Protein AF-A0A7C2L2D9-F1 (afdb_monomer)

Structure (mmCIF, N/CA/C/O backbone):
data_AF-A0A7C2L2D9-F1
#
_entry.id   AF-A0A7C2L2D9-F1
#
loop_
_atom_site.group_PDB
_atom_site.id
_atom_site.type_symbol
_atom_site.label_atom_id
_atom_site.label_alt_id
_atom_site.label_comp_id
_atom_site.label_asym_id
_atom_site.label_entity_id
_atom_site.label_seq_id
_atom_site.pdbx_PDB_ins_code
_atom_site.Cartn_x
_atom_site.Cartn_y
_atom_site.Cartn_z
_atom_site.occupancy
_atom_site.B_iso_or_equiv
_atom_site.auth_seq_id
_atom_site.auth_comp_id
_atom_site.auth_asym_id
_atom_site.auth_atom_id
_atom_site.pdbx_PDB_model_num
ATOM 1 N N . TYR A 1 1 ? 22.992 6.423 4.474 1.00 70.69 1 TYR A N 1
ATOM 2 C CA . TYR A 1 1 ? 22.770 7.861 4.719 1.00 70.69 1 TYR A CA 1
ATOM 3 C C . TYR A 1 1 ? 23.127 8.182 6.160 1.00 70.69 1 TYR A C 1
ATOM 5 O O . TYR A 1 1 ? 22.507 7.596 7.037 1.00 70.69 1 TYR A O 1
ATOM 13 N N . PRO A 1 2 ? 24.106 9.064 6.417 1.00 78.00 2 PRO A N 1
ATOM 14 C CA . PRO A 1 2 ? 24.618 9.317 7.769 1.00 78.00 2 PRO A CA 1
ATOM 15 C C . PRO A 1 2 ? 23.607 9.998 8.709 1.00 78.00 2 PRO A C 1
ATOM 17 O O . PRO A 1 2 ? 23.740 9.883 9.917 1.00 78.00 2 PRO A O 1
ATOM 20 N N . PHE A 1 3 ? 22.577 10.659 8.170 1.00 86.81 3 PHE A N 1
ATOM 21 C CA . PHE A 1 3 ? 21.493 11.273 8.948 1.00 86.81 3 PHE A CA 1
ATOM 22 C C . PHE A 1 3 ? 20.297 10.343 9.205 1.00 86.81 3 PHE A C 1
ATOM 24 O O . PHE A 1 3 ? 19.337 10.741 9.859 1.00 86.81 3 PHE A O 1
ATOM 31 N N . SER A 1 4 ? 20.287 9.138 8.630 1.00 85.81 4 SER A N 1
ATOM 32 C CA . SER A 1 4 ? 19.126 8.256 8.713 1.00 85.81 4 SER A CA 1
ATOM 33 C C . SER A 1 4 ? 19.204 7.385 9.959 1.00 85.81 4 SER A C 1
ATOM 35 O O . SER A 1 4 ? 20.199 6.702 10.186 1.00 85.81 4 SER A O 1
ATOM 37 N N . THR A 1 5 ? 18.124 7.367 10.735 1.00 87.94 5 THR A N 1
ATOM 38 C CA . THR A 1 5 ? 17.937 6.443 11.861 1.00 87.94 5 THR A CA 1
ATOM 39 C C . THR A 1 5 ? 17.457 5.058 11.415 1.00 87.94 5 THR A C 1
ATOM 41 O O . THR A 1 5 ? 17.316 4.161 12.248 1.00 87.94 5 THR A O 1
ATOM 44 N N . LEU A 1 6 ? 17.200 4.863 10.114 1.00 86.62 6 LEU A N 1
ATOM 45 C CA . LEU A 1 6 ? 16.731 3.593 9.572 1.00 86.62 6 LEU A CA 1
ATOM 46 C C . LEU A 1 6 ? 17.820 2.528 9.693 1.00 86.62 6 LEU A C 1
ATOM 48 O O . LEU A 1 6 ? 18.942 2.687 9.209 1.00 86.62 6 LEU A O 1
ATOM 52 N N . LYS A 1 7 ? 17.459 1.407 10.316 1.00 82.31 7 LYS A N 1
ATOM 53 C CA . LYS A 1 7 ? 18.290 0.205 10.367 1.00 82.31 7 LYS A CA 1
ATOM 54 C C . LYS A 1 7 ? 17.853 -0.720 9.231 1.00 82.31 7 LYS A C 1
ATOM 56 O O . LYS A 1 7 ? 16.754 -1.259 9.275 1.00 82.31 7 LYS A O 1
ATOM 61 N N . GLY A 1 8 ? 18.707 -0.897 8.224 1.00 84.19 8 GLY A N 1
ATOM 62 C CA . GLY A 1 8 ? 18.405 -1.710 7.039 1.00 84.19 8 GLY A CA 1
ATOM 63 C C . GLY A 1 8 ? 17.703 -0.932 5.920 1.00 84.19 8 GLY A C 1
ATOM 64 O O . GLY A 1 8 ? 17.873 0.280 5.789 1.00 84.19 8 GLY A O 1
ATOM 65 N N . GLY A 1 9 ? 16.961 -1.648 5.072 1.00 84.56 9 GLY A N 1
ATOM 66 C CA . GLY A 1 9 ? 16.207 -1.060 3.963 1.00 84.56 9 GLY A CA 1
ATOM 67 C C . GLY A 1 9 ? 14.916 -0.376 4.420 1.00 84.56 9 GLY A C 1
ATOM 68 O O . GLY A 1 9 ? 14.331 -0.744 5.437 1.00 84.56 9 GLY A O 1
ATOM 69 N N . ALA A 1 10 ? 14.455 0.613 3.654 1.00 87.88 10 ALA A N 1
ATOM 70 C CA . ALA A 1 10 ? 13.151 1.227 3.879 1.00 87.88 10 ALA A CA 1
ATOM 71 C C . ALA A 1 10 ? 12.022 0.255 3.499 1.00 87.88 10 ALA A C 1
ATOM 73 O O . ALA A 1 10 ? 12.070 -0.372 2.442 1.00 87.88 10 ALA A O 1
ATOM 74 N N . THR A 1 11 ? 10.997 0.163 4.344 1.00 89.19 11 THR A N 1
ATOM 75 C CA . THR A 1 11 ? 9.788 -0.645 4.097 1.00 89.19 11 THR A CA 1
ATOM 76 C C . THR A 1 11 ? 8.586 0.201 3.680 1.00 89.19 11 THR A C 1
ATOM 78 O O . THR A 1 11 ? 7.649 -0.318 3.084 1.00 89.19 11 THR A O 1
ATOM 81 N N . VAL A 1 12 ? 8.618 1.506 3.967 1.00 90.19 12 VAL A N 1
ATOM 82 C CA . VAL A 1 12 ? 7.564 2.469 3.633 1.00 90.19 12 VAL A CA 1
ATOM 83 C C . VAL A 1 12 ? 8.158 3.556 2.750 1.00 90.19 12 VAL A C 1
ATOM 85 O O . VAL A 1 12 ? 9.164 4.173 3.103 1.00 90.19 12 VAL A O 1
ATOM 88 N N . LEU A 1 13 ? 7.524 3.793 1.605 1.00 91.88 13 LEU A N 1
ATOM 89 C CA . LEU A 1 13 ? 7.916 4.822 0.648 1.00 91.88 13 LEU A CA 1
ATOM 90 C C . LEU A 1 13 ? 6.831 5.897 0.606 1.00 91.88 13 LEU A C 1
ATOM 92 O O . LEU A 1 13 ? 5.691 5.620 0.239 1.00 91.88 13 LEU A O 1
ATOM 96 N N . ILE A 1 14 ? 7.193 7.121 0.988 1.00 92.50 14 ILE A N 1
ATOM 97 C CA . ILE A 1 14 ? 6.313 8.291 0.929 1.00 92.50 14 ILE A CA 1
ATOM 98 C C . ILE A 1 14 ? 6.701 9.100 -0.305 1.00 92.50 14 ILE A C 1
ATOM 100 O O . ILE A 1 14 ? 7.866 9.456 -0.478 1.00 92.50 14 ILE A O 1
ATOM 104 N N . PHE A 1 15 ? 5.722 9.382 -1.158 1.00 94.94 15 PHE A N 1
ATOM 105 C CA . PHE A 1 15 ? 5.921 10.121 -2.400 1.00 94.94 15 PHE A CA 1
ATOM 106 C C . PHE A 1 15 ? 5.524 11.592 -2.231 1.00 94.94 15 PHE A C 1
ATOM 108 O O . PHE A 1 15 ? 4.606 11.885 -1.461 1.00 94.94 15 PHE A O 1
ATOM 115 N N . PRO A 1 16 ? 6.192 12.519 -2.940 1.00 96.12 16 PRO A N 1
ATOM 116 C CA . PRO A 1 16 ? 5.903 13.949 -2.842 1.00 96.12 16 PRO A CA 1
ATOM 117 C C . PRO A 1 16 ? 4.541 14.332 -3.439 1.00 96.12 16 PRO A C 1
ATOM 119 O O . PRO A 1 16 ? 3.969 15.346 -3.047 1.00 96.12 16 PRO A O 1
ATOM 122 N N . ASP A 1 17 ? 4.017 13.538 -4.376 1.00 96.50 17 ASP A N 1
ATOM 123 C CA . ASP A 1 17 ? 2.754 13.806 -5.057 1.00 96.50 17 ASP A CA 1
ATOM 124 C C . ASP A 1 17 ? 2.087 12.515 -5.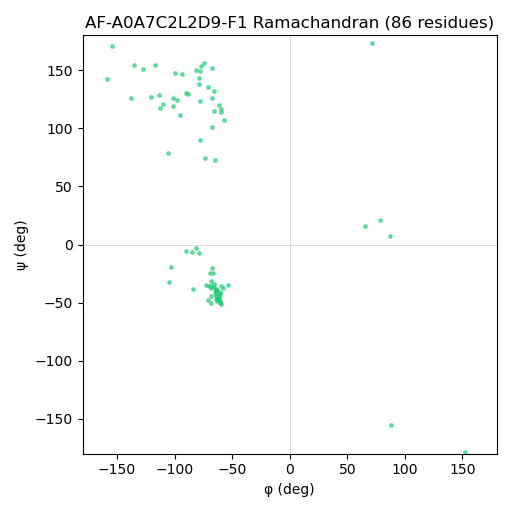576 1.00 96.50 17 ASP A C 1
ATOM 126 O O . ASP A 1 17 ? 2.660 11.421 -5.568 1.00 96.50 17 ASP A O 1
ATOM 130 N N . LEU A 1 18 ? 0.843 12.648 -6.045 1.00 93.12 18 LEU A N 1
ATOM 131 C CA . LEU A 1 18 ? 0.047 11.526 -6.542 1.00 93.12 18 LEU A CA 1
ATOM 132 C C . LEU A 1 18 ? 0.583 10.938 -7.858 1.00 93.12 18 LEU A C 1
ATOM 134 O O . LEU A 1 18 ? 0.408 9.745 -8.099 1.00 93.12 18 LEU A O 1
ATOM 138 N N . GLN A 1 19 ? 1.205 11.742 -8.725 1.00 96.38 19 GLN A N 1
ATOM 139 C CA . GLN A 1 19 ? 1.736 11.263 -10.004 1.00 96.38 19 GLN A CA 1
ATOM 140 C C . GLN A 1 19 ? 2.959 10.381 -9.777 1.00 96.38 19 GLN A C 1
ATOM 142 O O . GLN A 1 19 ? 3.005 9.265 -10.296 1.00 96.38 19 GLN A O 1
ATOM 147 N N . SER A 1 20 ? 3.905 10.836 -8.953 1.00 96.81 20 SER A N 1
ATOM 148 C CA . SER A 1 20 ? 5.090 10.056 -8.591 1.00 96.81 20 SER A CA 1
ATOM 149 C C . SER A 1 20 ? 4.707 8.749 -7.891 1.00 96.81 20 SER A C 1
ATOM 151 O O . SER A 1 20 ? 5.207 7.692 -8.285 1.00 96.81 20 SER A O 1
ATOM 153 N N . ALA A 1 21 ? 3.741 8.780 -6.965 1.00 93.31 21 ALA A N 1
ATOM 154 C CA . ALA A 1 21 ? 3.195 7.573 -6.340 1.00 93.31 21 ALA A CA 1
ATOM 155 C C . ALA A 1 21 ? 2.567 6.618 -7.369 1.00 93.31 21 ALA A C 1
ATOM 157 O O . ALA A 1 21 ? 2.914 5.435 -7.421 1.00 93.31 21 ALA A O 1
ATOM 158 N N . ASN A 1 22 ? 1.670 7.136 -8.218 1.00 92.19 22 ASN A N 1
ATOM 159 C CA . ASN A 1 22 ? 0.925 6.341 -9.195 1.00 92.19 22 ASN A CA 1
ATOM 160 C C . ASN A 1 22 ? 1.818 5.688 -10.249 1.00 92.19 22 ASN A C 1
ATOM 162 O O . ASN A 1 22 ? 1.549 4.561 -10.669 1.00 92.19 22 ASN A O 1
ATOM 166 N N . ILE A 1 23 ? 2.856 6.393 -10.694 1.00 94.12 23 ILE A N 1
ATOM 167 C CA . ILE A 1 23 ? 3.842 5.861 -11.635 1.00 94.12 23 ILE A CA 1
ATOM 168 C C . ILE A 1 23 ? 4.657 4.765 -10.948 1.00 94.12 23 ILE A C 1
ATOM 170 O O . ILE A 1 23 ? 4.753 3.658 -11.477 1.00 94.12 23 ILE A O 1
ATOM 174 N N . ALA A 1 24 ? 5.195 5.042 -9.758 1.00 93.88 24 ALA A N 1
ATOM 175 C CA . ALA A 1 24 ? 6.074 4.115 -9.058 1.00 93.88 24 ALA A CA 1
ATOM 176 C C . ALA A 1 24 ? 5.382 2.786 -8.730 1.00 93.88 24 ALA A C 1
ATOM 178 O O . ALA A 1 24 ? 5.906 1.730 -9.089 1.00 93.88 24 ALA A O 1
ATOM 179 N N . TYR A 1 25 ? 4.191 2.809 -8.116 1.00 90.75 25 TYR A N 1
ATOM 180 C CA . TYR A 1 25 ? 3.533 1.556 -7.726 1.00 90.75 25 TYR A CA 1
ATOM 181 C C . TYR A 1 25 ? 3.125 0.720 -8.949 1.00 90.75 25 TYR A C 1
ATOM 183 O O . TYR A 1 25 ? 3.273 -0.498 -8.926 1.00 90.75 25 TYR A O 1
ATOM 191 N N . LYS A 1 26 ? 2.683 1.352 -10.050 1.00 90.19 26 LYS A N 1
ATOM 192 C CA . LYS A 1 26 ? 2.329 0.635 -11.290 1.00 90.19 26 LYS A CA 1
ATOM 193 C C . LYS A 1 26 ? 3.549 0.056 -11.995 1.00 90.19 26 LYS A C 1
ATOM 195 O O . LYS A 1 26 ? 3.447 -1.024 -12.571 1.00 90.19 26 LYS A O 1
ATOM 200 N N . LEU A 1 27 ? 4.690 0.748 -11.966 1.00 93.44 27 LEU A N 1
ATOM 201 C CA . LEU A 1 27 ? 5.948 0.210 -12.490 1.00 93.44 27 LEU A CA 1
ATOM 202 C C . LEU A 1 27 ? 6.377 -1.021 -11.693 1.00 93.44 27 LEU A C 1
ATOM 204 O O . LEU A 1 27 ? 6.676 -2.053 -12.286 1.00 93.44 27 LEU A O 1
ATOM 208 N N . VAL A 1 28 ? 6.341 -0.942 -10.363 1.00 91.81 28 VAL A N 1
ATOM 209 C CA . VAL A 1 28 ? 6.689 -2.068 -9.485 1.00 91.81 28 VAL A CA 1
ATOM 210 C C . VAL A 1 28 ? 5.711 -3.235 -9.662 1.00 91.81 28 VAL A C 1
ATOM 212 O O . VAL A 1 28 ? 6.142 -4.381 -9.756 1.00 91.81 28 VAL A O 1
ATOM 215 N N . GLN A 1 29 ? 4.415 -2.957 -9.818 1.00 89.44 29 GLN A N 1
ATOM 216 C CA . GLN A 1 29 ? 3.4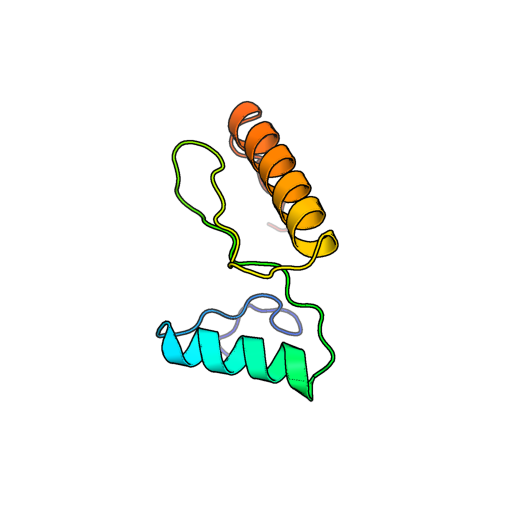02 -3.977 -10.089 1.00 89.44 29 GLN A CA 1
ATOM 217 C C . GLN A 1 29 ? 3.628 -4.681 -11.436 1.00 89.44 29 GLN A C 1
ATOM 219 O O . GLN A 1 29 ? 3.592 -5.905 -11.519 1.00 89.44 29 GLN A O 1
ATOM 224 N N . ARG A 1 30 ? 3.854 -3.916 -12.512 1.00 87.94 30 ARG A N 1
ATOM 225 C CA . ARG A 1 30 ? 3.905 -4.460 -13.881 1.00 87.94 30 ARG A CA 1
ATOM 226 C C . ARG A 1 30 ? 5.266 -5.023 -14.269 1.00 87.94 30 ARG A C 1
ATOM 228 O O . ARG A 1 30 ? 5.321 -6.010 -14.990 1.00 87.94 30 ARG A O 1
ATOM 235 N N . LEU A 1 31 ? 6.347 -4.372 -13.845 1.00 91.00 31 LEU A N 1
ATOM 236 C CA . LEU A 1 31 ? 7.719 -4.730 -14.220 1.00 91.00 31 LEU A CA 1
ATOM 237 C C . LEU A 1 31 ? 8.462 -5.438 -13.088 1.00 91.00 31 LEU A C 1
ATOM 239 O O . LEU A 1 31 ? 9.311 -6.280 -13.350 1.00 91.00 31 LEU A O 1
ATOM 243 N N . GLY A 1 32 ? 8.149 -5.096 -11.836 1.00 85.19 32 GLY A N 1
ATOM 244 C CA . GLY A 1 32 ? 8.765 -5.705 -10.656 1.00 85.19 32 GLY A CA 1
ATOM 245 C C . GLY A 1 32 ? 8.108 -7.014 -10.214 1.00 85.19 32 GLY A C 1
ATOM 246 O O . GLY A 1 32 ? 8.614 -7.650 -9.295 1.00 85.19 32 GLY A O 1
ATOM 247 N N . GLY A 1 33 ? 6.989 -7.411 -10.833 1.00 85.94 33 GLY A N 1
ATOM 248 C CA . GLY A 1 33 ? 6.245 -8.623 -10.475 1.00 85.94 33 GLY A CA 1
ATOM 249 C C . GLY A 1 33 ? 5.624 -8.582 -9.076 1.00 85.94 33 GLY A C 1
ATOM 250 O O . GLY A 1 33 ? 5.271 -9.625 -8.532 1.00 85.94 33 GLY A O 1
ATOM 251 N N . ALA A 1 34 ? 5.517 -7.397 -8.472 1.00 86.31 34 ALA A N 1
ATOM 252 C CA . ALA A 1 34 ? 4.934 -7.241 -7.149 1.00 86.31 34 ALA A CA 1
ATOM 253 C C . ALA A 1 34 ? 3.401 -7.273 -7.213 1.00 86.31 34 ALA A C 1
ATOM 255 O O . ALA A 1 34 ? 2.787 -6.706 -8.120 1.00 86.31 34 ALA A O 1
ATOM 256 N N . GLU A 1 35 ? 2.772 -7.872 -6.206 1.00 83.44 35 GLU A N 1
ATOM 257 C CA . GLU A 1 35 ? 1.326 -7.779 -6.033 1.00 83.44 35 GLU A CA 1
ATOM 258 C C . GLU A 1 35 ? 0.969 -6.416 -5.425 1.00 83.44 35 GLU A C 1
ATOM 260 O O . GLU A 1 35 ? 1.479 -6.038 -4.370 1.00 83.44 35 GLU A O 1
ATOM 265 N N . ALA A 1 36 ? 0.105 -5.661 -6.104 1.00 83.50 36 ALA A N 1
ATOM 266 C CA . ALA A 1 36 ? -0.394 -4.386 -5.606 1.00 83.50 36 ALA A CA 1
ATOM 267 C C . ALA A 1 36 ? -1.799 -4.578 -5.031 1.00 83.50 36 ALA A C 1
ATOM 269 O O . ALA A 1 36 ? -2.716 -4.947 -5.758 1.00 83.50 36 ALA A O 1
ATOM 270 N N . ILE A 1 37 ? -1.964 -4.285 -3.742 1.00 83.31 37 ILE A N 1
ATOM 271 C CA . ILE A 1 37 ? -3.259 -4.296 -3.056 1.00 83.31 37 ILE A CA 1
ATOM 272 C C . ILE A 1 37 ? -3.629 -2.849 -2.733 1.00 83.31 37 ILE A C 1
ATOM 274 O O . ILE A 1 37 ? -2.880 -2.153 -2.047 1.00 83.31 37 ILE A O 1
ATOM 278 N N . GLY A 1 38 ? -4.770 -2.377 -3.237 1.00 75.31 38 GLY A N 1
ATOM 279 C CA . GLY A 1 38 ? -5.240 -1.015 -2.985 1.00 75.31 38 GLY A CA 1
ATOM 280 C C . GLY A 1 38 ? -6.127 -0.450 -4.098 1.00 75.31 38 GLY A C 1
ATOM 281 O O . GLY A 1 38 ? -6.394 -1.138 -5.083 1.00 75.31 38 GLY A O 1
ATOM 282 N N . PRO A 1 39 ? -6.577 0.813 -3.968 1.00 84.56 39 PRO A N 1
ATOM 283 C CA . PRO A 1 39 ? -6.168 1.809 -2.968 1.00 84.56 39 PRO A CA 1
ATOM 284 C C . PRO A 1 39 ? -6.822 1.619 -1.585 1.00 84.56 39 PRO A C 1
ATOM 286 O O . PRO A 1 39 ? -8.024 1.384 -1.486 1.00 84.56 39 PRO A O 1
ATOM 289 N N . ILE A 1 40 ? -6.037 1.789 -0.515 1.00 87.25 40 ILE A N 1
ATOM 290 C CA . ILE A 1 40 ? -6.526 1.787 0.874 1.00 87.25 40 ILE A CA 1
ATOM 291 C C . ILE A 1 40 ? -6.710 3.239 1.319 1.00 87.25 40 ILE A C 1
ATOM 293 O O . ILE A 1 40 ? -5.786 4.049 1.231 1.00 87.25 40 ILE A O 1
ATOM 297 N N . LEU A 1 41 ? -7.914 3.576 1.777 1.00 85.38 41 LEU A N 1
ATOM 298 C CA . LEU A 1 41 ? -8.228 4.912 2.280 1.00 85.38 41 LEU A CA 1
ATOM 299 C C . LEU A 1 41 ? -7.960 4.980 3.782 1.00 85.38 41 LEU A C 1
ATOM 301 O O . LEU A 1 41 ? -8.448 4.146 4.536 1.00 85.38 41 LEU A O 1
ATOM 305 N N . MET A 1 42 ? -7.234 6.010 4.208 1.00 85.00 42 MET A N 1
ATOM 306 C CA . MET A 1 42 ? -6.908 6.271 5.612 1.00 85.00 42 MET A CA 1
ATOM 307 C C . MET A 1 42 ? -7.511 7.606 6.067 1.00 85.00 42 MET A C 1
ATOM 309 O O . MET A 1 42 ? -7.727 8.504 5.255 1.00 85.00 42 MET A O 1
ATOM 313 N N . GLY A 1 43 ? -7.768 7.748 7.373 1.00 82.94 43 GLY A N 1
ATOM 314 C CA . GLY A 1 43 ? -8.263 8.996 7.980 1.00 82.94 43 GLY A CA 1
ATOM 315 C C . GLY A 1 43 ? -9.788 9.171 7.987 1.00 82.94 43 GLY A C 1
ATOM 316 O O . GLY A 1 43 ? -10.288 10.226 8.372 1.00 82.94 43 GLY A O 1
ATOM 317 N N . MET A 1 44 ? -10.542 8.146 7.589 1.00 85.88 44 MET A N 1
ATOM 318 C CA . MET A 1 44 ? -12.007 8.147 7.643 1.00 85.88 44 MET A CA 1
ATOM 319 C C . MET A 1 44 ? -12.513 7.799 9.053 1.00 85.88 44 MET A C 1
ATOM 321 O O . MET A 1 44 ? -11.889 7.024 9.769 1.00 85.88 44 MET A O 1
ATOM 325 N N . ARG A 1 45 ? -13.689 8.315 9.450 1.00 84.81 45 ARG A N 1
ATOM 326 C CA . ARG A 1 45 ? -14.308 7.998 10.762 1.00 84.81 45 ARG A CA 1
ATOM 327 C C . ARG A 1 45 ? -14.747 6.531 10.893 1.00 84.81 45 ARG A C 1
ATOM 329 O O . ARG A 1 45 ? -14.917 6.033 11.999 1.00 84.81 45 ARG A O 1
ATOM 336 N N . LYS A 1 46 ? -15.002 5.869 9.766 1.00 87.31 46 LYS A N 1
ATOM 337 C CA . LYS A 1 46 ? -15.320 4.441 9.661 1.00 87.31 46 LYS A CA 1
ATOM 338 C C . LYS A 1 46 ? -14.520 3.850 8.494 1.00 87.31 46 LYS A C 1
ATOM 340 O O . LYS A 1 46 ? -14.224 4.613 7.570 1.00 87.31 46 LYS A O 1
ATOM 345 N N . PRO A 1 47 ? -14.223 2.541 8.488 1.00 89.25 47 PRO A N 1
ATOM 346 C CA . PRO A 1 47 ? -13.507 1.900 7.390 1.00 89.25 47 PRO A CA 1
ATOM 347 C C . PRO A 1 47 ? -14.353 1.938 6.127 1.00 89.25 47 PRO A C 1
ATOM 349 O O . PRO A 1 47 ? -15.444 1.370 6.062 1.00 89.25 47 PRO A O 1
ATOM 352 N N . VAL A 1 48 ? -13.866 2.667 5.133 1.00 89.31 48 VAL A N 1
ATOM 353 C CA . VAL A 1 48 ? -14.495 2.781 3.822 1.00 89.31 48 VAL A CA 1
ATOM 354 C C . VAL A 1 48 ? -13.378 2.699 2.802 1.00 89.31 48 VAL A C 1
ATOM 356 O O . VAL A 1 48 ? -12.424 3.470 2.873 1.00 89.31 48 VAL A O 1
ATOM 359 N N . HIS A 1 49 ? -13.500 1.789 1.844 1.00 90.50 49 HIS A N 1
ATOM 360 C CA . HIS A 1 49 ? -12.557 1.648 0.740 1.00 90.50 49 HIS A CA 1
ATOM 361 C C . HIS A 1 49 ? -13.307 1.664 -0.587 1.00 90.50 49 HIS A C 1
ATOM 363 O O . HIS A 1 49 ? -14.477 1.287 -0.661 1.00 90.50 49 HIS A O 1
ATOM 369 N N . VAL A 1 50 ? -12.633 2.134 -1.634 1.00 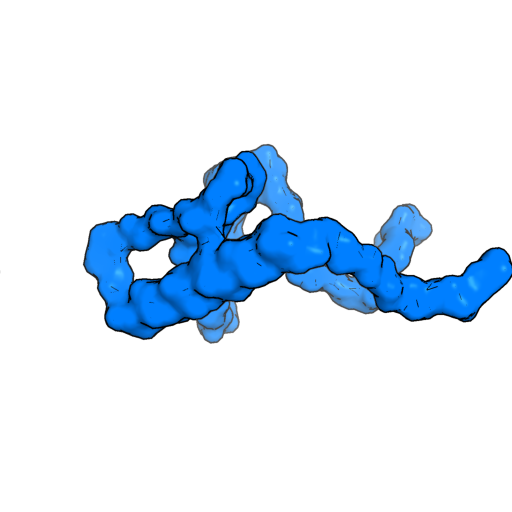88.44 50 VAL A N 1
ATOM 370 C CA . VAL A 1 50 ? -13.212 2.267 -2.972 1.00 88.44 50 VAL A CA 1
ATOM 371 C C . VAL A 1 50 ? -12.505 1.306 -3.908 1.00 88.44 50 VAL A C 1
ATOM 373 O O . VAL A 1 50 ? -11.281 1.307 -4.010 1.00 88.44 50 VAL A O 1
ATOM 376 N N . LEU A 1 51 ? -13.300 0.515 -4.619 1.00 86.75 51 LEU A N 1
ATOM 377 C CA . LEU A 1 51 ? -12.820 -0.399 -5.643 1.00 86.75 51 LEU A CA 1
ATOM 378 C C . LEU A 1 51 ? -12.865 0.260 -7.020 1.00 86.75 51 LEU A C 1
ATOM 380 O O . LEU A 1 51 ? -13.756 1.056 -7.330 1.00 86.75 51 LEU A O 1
ATOM 384 N N . GLN A 1 52 ? -11.903 -0.099 -7.867 1.00 83.94 52 GLN A N 1
ATOM 385 C CA . GLN A 1 52 ? -11.921 0.297 -9.270 1.00 83.94 52 GLN A CA 1
ATOM 386 C C . GLN A 1 52 ? -12.908 -0.573 -10.057 1.00 83.94 52 GLN A C 1
ATOM 388 O O . GLN A 1 52 ? -13.138 -1.742 -9.741 1.00 83.94 52 GLN A O 1
ATOM 393 N N . ARG A 1 53 ? -13.513 0.003 -11.100 1.00 85.06 53 ARG A N 1
ATOM 394 C CA . ARG A 1 53 ? -14.375 -0.756 -12.014 1.00 85.06 53 ARG A CA 1
ATOM 395 C C . ARG A 1 53 ? -13.524 -1.776 -12.770 1.00 85.06 53 ARG A C 1
ATOM 397 O O . ARG A 1 53 ? -12.486 -1.404 -13.308 1.00 85.06 53 ARG A O 1
ATOM 404 N N . GLY A 1 54 ? -13.990 -3.022 -12.830 1.00 83.06 54 GLY A N 1
ATOM 405 C CA . GLY A 1 54 ? -13.257 -4.117 -13.471 1.00 83.06 54 GLY A CA 1
ATOM 406 C C . GLY A 1 54 ? -12.117 -4.693 -12.627 1.00 83.06 54 GLY A C 1
ATOM 407 O O . GLY A 1 54 ? -11.214 -5.286 -13.200 1.00 83.06 54 GLY A O 1
ATOM 408 N N . CYS A 1 55 ? -12.136 -4.493 -11.302 1.00 83.19 55 CYS A N 1
ATOM 409 C CA . CYS A 1 55 ? -11.240 -5.211 -10.395 1.00 83.19 55 CYS A CA 1
ATOM 410 C C . CYS A 1 55 ? -11.582 -6.705 -10.338 1.00 83.19 55 CYS A C 1
ATOM 412 O O . CYS A 1 55 ? -12.737 -7.101 -10.541 1.00 83.19 55 CYS A O 1
ATOM 414 N N . ASP A 1 56 ? -10.573 -7.522 -10.052 1.00 86.38 56 ASP A N 1
ATOM 415 C CA . ASP A 1 56 ? -10.748 -8.963 -9.961 1.00 86.38 56 ASP A CA 1
ATOM 416 C C . ASP A 1 56 ? -11.461 -9.336 -8.659 1.00 86.38 56 ASP A C 1
ATOM 418 O O . ASP A 1 56 ? -11.384 -8.638 -7.647 1.00 86.38 56 ASP A O 1
ATOM 422 N N . VAL A 1 57 ? -12.113 -10.501 -8.642 1.00 90.44 57 VAL A N 1
ATOM 423 C CA . VAL A 1 57 ? -12.772 -11.025 -7.430 1.00 90.44 57 VAL A CA 1
ATOM 424 C C . VAL A 1 57 ? -11.799 -11.081 -6.245 1.00 90.44 57 VAL A C 1
ATOM 426 O O . VAL A 1 57 ? -12.186 -10.801 -5.111 1.00 90.44 57 VAL A O 1
ATOM 429 N N . LYS A 1 58 ? -10.521 -11.383 -6.507 1.00 88.31 58 LYS A N 1
ATOM 430 C CA . LYS A 1 58 ? -9.464 -11.400 -5.490 1.00 88.31 58 LYS A CA 1
ATOM 431 C C . LYS A 1 58 ? -9.275 -10.027 -4.833 1.00 88.31 58 LYS A C 1
ATOM 433 O O . LYS A 1 58 ? -9.153 -9.962 -3.614 1.00 88.31 58 LYS A O 1
ATOM 438 N N . ASP A 1 59 ? -9.319 -8.943 -5.607 1.00 87.25 59 ASP A N 1
ATOM 439 C CA . ASP A 1 59 ? -9.180 -7.577 -5.088 1.00 87.25 59 ASP A CA 1
ATOM 440 C C . ASP A 1 59 ? -10.347 -7.217 -4.168 1.00 87.25 59 ASP A C 1
ATOM 442 O O . ASP A 1 59 ? -10.146 -6.634 -3.103 1.00 87.25 59 ASP A O 1
ATOM 446 N N . ILE A 1 60 ? -11.564 -7.620 -4.549 1.00 90.44 60 ILE A N 1
ATOM 447 C CA . ILE A 1 60 ? -12.773 -7.405 -3.745 1.00 90.44 60 ILE A CA 1
ATOM 448 C C . ILE A 1 60 ? -12.633 -8.104 -2.389 1.00 90.44 60 ILE A C 1
ATOM 450 O O . ILE A 1 60 ? -12.868 -7.487 -1.350 1.00 90.44 60 ILE A O 1
ATOM 454 N N . VAL A 1 61 ? -12.222 -9.375 -2.393 1.00 92.19 61 VAL A N 1
ATOM 455 C CA . VAL A 1 61 ? -12.036 -10.166 -1.167 1.00 92.19 61 VAL A CA 1
ATOM 456 C C . VAL A 1 61 ? -10.929 -9.573 -0.294 1.00 92.19 61 VAL A C 1
ATOM 458 O O . VAL A 1 61 ? -11.125 -9.414 0.910 1.00 92.19 61 VAL A O 1
ATOM 461 N N . ASN A 1 62 ? -9.799 -9.186 -0.891 1.00 90.81 62 ASN A N 1
ATOM 462 C CA . ASN A 1 62 ? -8.677 -8.586 -0.169 1.00 90.81 62 ASN A CA 1
ATOM 463 C C . ASN A 1 62 ? -9.076 -7.264 0.504 1.00 90.81 62 ASN A C 1
ATOM 465 O O . ASN A 1 62 ? -8.809 -7.066 1.688 1.00 90.81 62 ASN A O 1
ATOM 469 N N . ILE A 1 63 ? -9.755 -6.372 -0.221 1.00 91.56 63 ILE A N 1
ATOM 470 C CA . ILE A 1 63 ? -10.190 -5.076 0.316 1.00 91.56 63 ILE A CA 1
ATOM 471 C C . ILE A 1 63 ? -11.280 -5.245 1.377 1.00 91.56 63 ILE A C 1
ATOM 473 O O . ILE A 1 63 ? -11.278 -4.516 2.369 1.00 91.56 63 ILE A O 1
ATOM 477 N N . ALA A 1 64 ? -12.180 -6.219 1.221 1.00 92.06 64 ALA A N 1
ATOM 478 C CA . ALA A 1 64 ? -13.167 -6.53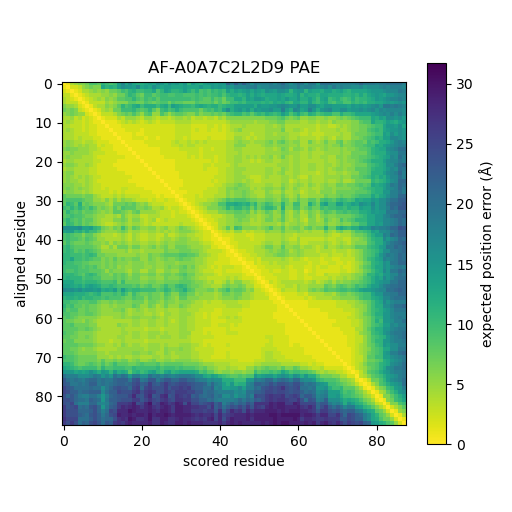7 2.249 1.00 92.06 64 ALA A CA 1
ATOM 479 C C . ALA A 1 64 ? -12.501 -7.045 3.537 1.00 92.06 64 ALA A C 1
ATOM 481 O O . ALA A 1 64 ? -12.874 -6.613 4.626 1.00 92.06 64 ALA A O 1
ATOM 482 N N . ALA A 1 65 ? -11.490 -7.912 3.424 1.00 92.38 65 ALA A N 1
ATOM 483 C CA . ALA A 1 65 ? -10.732 -8.391 4.577 1.00 92.38 65 ALA A CA 1
ATOM 484 C C . ALA A 1 65 ? -10.021 -7.239 5.305 1.00 92.38 65 ALA A C 1
ATOM 486 O O . ALA A 1 65 ? -10.103 -7.151 6.529 1.00 92.38 65 ALA A O 1
ATOM 487 N N . ILE A 1 66 ? -9.396 -6.320 4.559 1.00 91.44 66 ILE A N 1
ATOM 488 C CA . ILE A 1 66 ? -8.761 -5.121 5.128 1.00 91.44 66 ILE A CA 1
ATOM 489 C C . ILE A 1 66 ? -9.796 -4.247 5.848 1.00 91.44 66 ILE A C 1
ATOM 491 O O . ILE A 1 66 ? -9.578 -3.882 6.998 1.00 91.44 66 ILE A O 1
ATOM 495 N N . ALA A 1 67 ? -10.959 -3.994 5.238 1.00 91.56 67 ALA A N 1
ATOM 496 C CA . ALA A 1 67 ? -12.011 -3.182 5.855 1.00 91.56 67 ALA A CA 1
ATOM 497 C C . ALA A 1 67 ? -12.512 -3.762 7.191 1.00 91.56 67 ALA A C 1
ATOM 499 O O . ALA A 1 67 ? -12.845 -3.009 8.108 1.00 91.56 67 ALA A O 1
ATOM 500 N N . VAL A 1 68 ? -12.576 -5.094 7.309 1.00 92.69 68 VAL A N 1
ATOM 501 C CA . VAL A 1 68 ? -12.9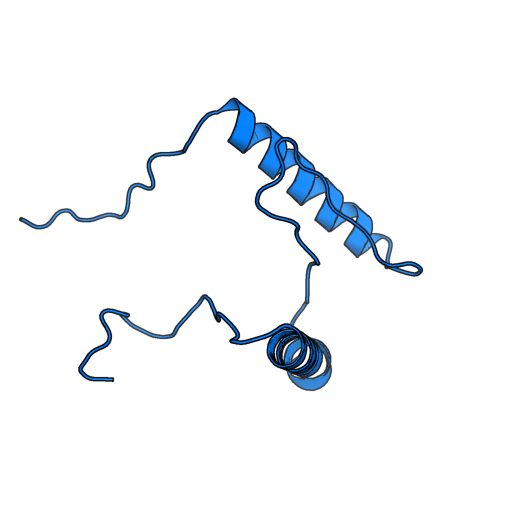51 -5.777 8.559 1.00 92.69 68 VAL A CA 1
ATOM 502 C C . VAL A 1 68 ? -11.878 -5.590 9.628 1.00 92.69 68 VAL A C 1
ATOM 504 O O . VAL A 1 68 ? -12.218 -5.285 10.770 1.00 92.69 68 VAL A O 1
ATOM 507 N N . VAL A 1 69 ? -10.601 -5.737 9.272 1.00 91.19 69 VAL A N 1
ATOM 508 C CA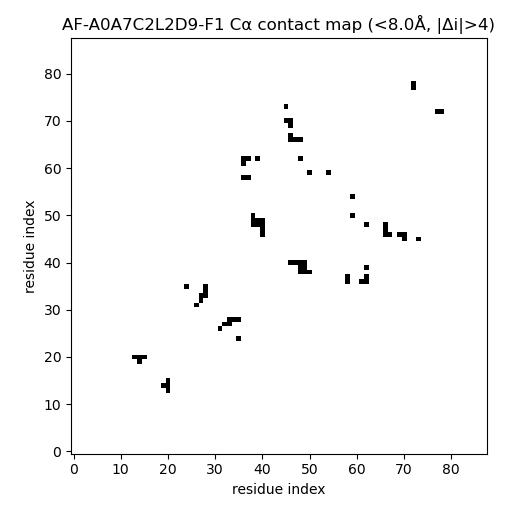 . VAL A 1 69 ? -9.488 -5.511 10.207 1.00 91.19 69 VAL A CA 1
ATOM 509 C C . VAL A 1 69 ? -9.479 -4.058 10.682 1.00 91.19 69 VAL A C 1
ATOM 511 O O . VAL A 1 69 ? -9.467 -3.813 11.886 1.00 91.19 69 VAL A O 1
ATOM 514 N N . ASP A 1 70 ? -9.606 -3.097 9.766 1.00 90.25 70 ASP A N 1
ATOM 515 C CA . ASP A 1 70 ? -9.685 -1.671 10.098 1.00 90.25 70 ASP A CA 1
ATOM 516 C C . ASP A 1 70 ? -10.861 -1.367 11.048 1.00 90.25 70 ASP A C 1
ATOM 518 O O . ASP A 1 70 ? -10.737 -0.544 11.958 1.00 90.25 70 ASP A O 1
ATOM 522 N N . ALA A 1 71 ? -12.006 -2.043 10.878 1.00 89.62 71 ALA A N 1
ATOM 523 C CA . ALA A 1 71 ? -13.160 -1.895 11.770 1.00 89.62 71 ALA A CA 1
ATOM 524 C C . ALA A 1 71 ? -12.846 -2.371 13.189 1.00 89.62 71 ALA A C 1
ATOM 526 O O . ALA A 1 71 ? -13.135 -1.667 14.157 1.00 89.62 71 ALA A O 1
ATOM 527 N N . GLN A 1 72 ? -12.223 -3.544 13.301 1.00 90.94 72 GLN A N 1
ATOM 528 C CA . GLN A 1 72 ? -11.835 -4.128 14.582 1.00 90.94 72 GLN A CA 1
ATOM 529 C C . GLN A 1 72 ? -10.801 -3.259 15.304 1.00 90.94 72 GLN A C 1
ATOM 531 O O . GLN A 1 72 ? -10.881 -3.091 16.520 1.00 90.94 72 GLN A O 1
ATOM 536 N N . GLU A 1 73 ? -9.848 -2.675 14.576 1.00 87.31 73 GLU A N 1
ATOM 537 C CA . GLU A 1 73 ? -8.830 -1.799 15.162 1.00 87.31 73 GLU A CA 1
ATOM 538 C C . GLU A 1 73 ? -9.412 -0.482 15.686 1.00 87.31 73 GLU A C 1
ATOM 540 O O . GLU A 1 73 ? -9.010 -0.014 16.752 1.00 87.31 73 GLU A O 1
ATOM 545 N N . LEU A 1 74 ? -10.398 0.094 14.991 1.00 82.50 74 LEU A N 1
ATOM 546 C CA . LEU A 1 74 ? -11.102 1.285 15.473 1.00 82.50 74 LEU A CA 1
ATOM 547 C C . LEU A 1 74 ? -11.916 1.012 16.747 1.00 82.50 74 LEU A C 1
ATOM 549 O O . LEU A 1 74 ? -12.010 1.892 17.602 1.00 82.50 74 LEU A O 1
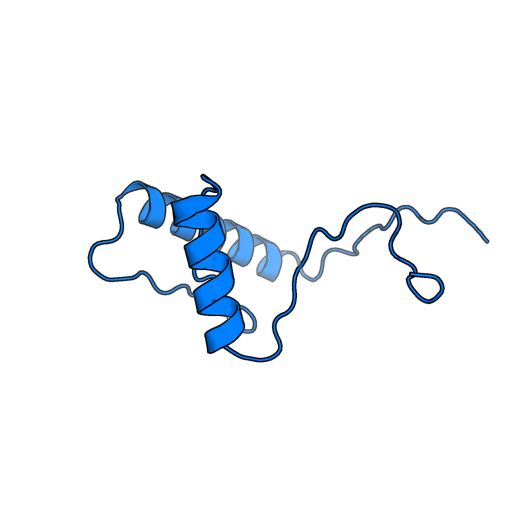ATOM 553 N N . GLU A 1 75 ? -12.484 -0.189 16.895 1.00 80.12 75 GLU A N 1
ATOM 554 C CA . GLU A 1 75 ? -13.213 -0.599 18.105 1.00 80.12 75 GLU A CA 1
ATOM 555 C C . GLU A 1 75 ? -12.284 -0.864 19.297 1.00 80.12 75 GLU A C 1
ATOM 557 O O . GLU A 1 75 ? -12.641 -0.567 20.437 1.00 80.12 75 GLU A O 1
ATOM 562 N N . GLN A 1 76 ? -11.081 -1.389 19.049 1.00 71.75 76 GLN A N 1
ATOM 563 C CA . GLN A 1 76 ? -10.104 -1.725 20.094 1.00 71.75 76 GLN A CA 1
ATOM 564 C C . GLN A 1 76 ? -9.332 -0.505 20.634 1.00 71.75 76 GLN A C 1
ATOM 566 O O . GLN A 1 76 ? -8.618 -0.624 21.632 1.00 71.75 76 GLN A O 1
ATOM 571 N N . GLY A 1 77 ? -9.494 0.674 20.021 1.00 61.88 77 GLY A N 1
ATOM 572 C CA . GLY A 1 77 ? -8.713 1.870 20.339 1.00 61.88 77 GLY A CA 1
ATOM 573 C C . GLY A 1 77 ? -7.252 1.758 19.868 1.00 61.88 77 GLY A C 1
ATOM 574 O O . GLY A 1 77 ? -6.827 0.708 19.383 1.00 61.88 77 GLY A O 1
ATOM 575 N N . PRO A 1 78 ? -6.444 2.832 19.970 1.00 59.34 78 PRO A N 1
ATOM 576 C CA . PRO A 1 78 ? -5.074 2.816 19.468 1.00 59.34 78 PRO A CA 1
ATOM 577 C C . PRO A 1 78 ? -4.261 1.720 20.164 1.00 59.34 78 PRO A C 1
ATOM 579 O O . PRO A 1 78 ? -3.994 1.803 21.365 1.00 59.34 78 PRO A O 1
ATOM 582 N N . ARG A 1 79 ? -3.830 0.700 19.414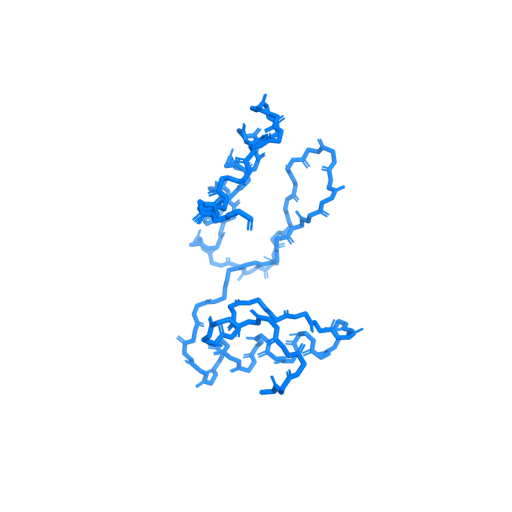 1.00 56.09 79 ARG A N 1
ATOM 583 C CA . ARG A 1 79 ? -2.857 -0.267 19.928 1.00 56.09 79 ARG A CA 1
ATOM 584 C C . ARG A 1 79 ? -1.576 0.493 20.250 1.00 56.09 79 ARG A C 1
ATOM 586 O O . ARG A 1 79 ? -0.977 1.109 19.369 1.00 56.09 79 ARG A O 1
ATOM 593 N N . ALA A 1 80 ? -1.156 0.449 21.512 1.00 50.69 80 ALA A N 1
ATOM 594 C CA . ALA A 1 80 ? 0.174 0.891 21.895 1.00 50.69 80 ALA A CA 1
ATOM 595 C C . ALA A 1 80 ? 1.175 0.069 21.077 1.00 50.69 80 ALA A C 1
ATOM 597 O O . ALA A 1 80 ? 1.322 -1.134 21.293 1.00 50.69 80 ALA A O 1
ATOM 598 N N . ILE A 1 81 ? 1.815 0.697 20.089 1.00 57.09 81 ILE A N 1
ATOM 599 C CA . ILE A 1 81 ? 2.834 0.026 19.292 1.00 57.09 81 ILE A CA 1
ATOM 600 C C . ILE A 1 81 ? 4.007 -0.224 20.238 1.00 57.09 81 ILE A C 1
ATOM 602 O O . ILE A 1 81 ? 4.770 0.692 20.547 1.00 57.09 81 ILE A O 1
ATOM 606 N N . SER A 1 82 ? 4.133 -1.456 20.735 1.00 45.38 82 SER A N 1
ATOM 607 C CA . SER A 1 82 ? 5.284 -1.881 21.523 1.00 45.38 82 SER A CA 1
ATOM 608 C C . SER A 1 82 ? 6.474 -2.047 20.582 1.00 45.38 82 SER A C 1
ATOM 610 O O . SER A 1 82 ? 6.866 -3.159 20.222 1.00 45.38 82 SER A O 1
ATOM 612 N N . TRP A 1 83 ? 7.048 -0.930 20.140 1.00 47.75 83 TRP A N 1
ATOM 613 C CA . TRP A 1 83 ? 8.401 -0.949 19.611 1.00 47.75 83 TRP A CA 1
ATOM 614 C C . TRP A 1 83 ? 9.285 -1.461 20.742 1.00 47.75 83 TRP A C 1
ATOM 616 O O . TRP A 1 83 ? 9.320 -0.874 21.823 1.00 47.75 83 TRP A O 1
ATOM 626 N N . GLY A 1 84 ? 9.918 -2.613 20.530 1.00 44.62 84 GLY A N 1
ATOM 627 C CA . GLY A 1 84 ? 10.806 -3.245 21.495 1.00 44.62 84 GLY A CA 1
ATOM 628 C C . GLY A 1 84 ? 12.054 -2.406 21.759 1.00 44.62 84 GLY A C 1
ATOM 629 O O . GLY A 1 84 ? 13.148 -2.780 21.353 1.00 44.62 84 GLY A O 1
ATOM 630 N N . THR A 1 85 ? 11.909 -1.298 22.476 1.00 43.50 85 THR A N 1
ATOM 631 C CA . THR A 1 85 ? 13.001 -0.510 23.044 1.00 43.50 85 THR A CA 1
ATOM 632 C C . THR A 1 85 ? 13.036 -0.756 24.543 1.00 43.50 85 THR A C 1
ATOM 634 O O . THR A 1 85 ? 12.579 0.039 25.355 1.00 43.50 85 THR A O 1
ATOM 637 N N . ARG A 1 86 ? 13.617 -1.903 24.908 1.00 45.88 86 ARG A N 1
ATOM 638 C CA . ARG A 1 86 ? 14.484 -1.963 26.084 1.00 45.88 86 ARG A CA 1
ATOM 639 C C . ARG A 1 86 ? 15.827 -1.369 25.673 1.00 45.88 86 ARG A C 1
ATOM 641 O O . ARG A 1 86 ? 16.662 -2.126 25.200 1.00 45.88 86 ARG A O 1
ATOM 648 N N . VAL A 1 87 ? 16.022 -0.063 25.830 1.00 43.03 87 VAL A N 1
ATOM 649 C CA . VAL A 1 87 ? 17.319 0.525 26.207 1.00 43.03 87 VAL A CA 1
ATOM 650 C C . VAL A 1 87 ? 17.058 1.915 26.795 1.00 43.03 87 VAL A C 1
ATOM 652 O O . VAL A 1 87 ? 16.137 2.592 26.346 1.00 43.03 87 VAL A O 1
ATOM 655 N N . ALA A 1 88 ? 17.838 2.240 27.825 1.00 34.16 88 ALA A N 1
ATOM 656 C CA . ALA A 1 88 ? 17.843 3.464 28.624 1.00 34.16 88 ALA A CA 1
ATOM 657 C C . ALA A 1 88 ? 17.936 4.773 27.824 1.00 34.16 88 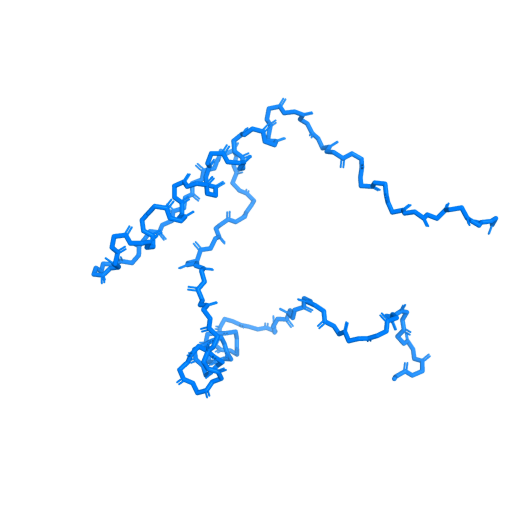ALA A C 1
ATOM 659 O O . ALA A 1 88 ? 18.465 4.740 26.689 1.00 34.16 88 ALA A O 1
#

Mean predicted aligned error: 8.54 Å

Foldseek 3Di:
DVPDPDDDDDPDDDDPDDVRVVVVVVCCVPVVVDDDADDADPDDPAGDGDDDPPDDPVNVVRSVVVSVVRRVCSVVDPDPPCPPDPDD

Nearest PDB structures (foldseek):
  9cgm-assembly1_A  TM=4.754E-01  e=3.626E+00  Spiromicrovirus SpV4

Solvent-accessible surface area (backbone atoms only — not comparable to full-atom values): 6026 Å² total; per-residue (Å²): 113,97,88,56,88,70,82,75,79,84,90,76,88,86,60,97,46,71,64,64,39,56,50,51,54,51,46,38,33,72,75,64,70,41,89,80,86,73,66,79,65,78,92,62,99,58,67,61,72,66,82,65,90,89,62,53,72,67,54,55,54,53,52,50,54,50,40,52,52,49,43,54,46,66,73,70,45,87,74,80,79,79,70,89,71,91,69,135

Sequence (88 aa):
YPFSTLKGGATVLIFPDLQSANIAYKLVQRLGGAEAIGPILMGMRKPVHVLQRGCDVKDIVNIAAIAVVDAQELEQGPRAISWGTRVA

Radius of gyration: 16.8 Å; Cα contacts (8 Å, |Δi|>4): 39; chains: 1; bounding box: 40×25×43 Å

Secondary structure (DSSP, 8-state):
-TT----SS-S----SSHHHHHHHHHHHHHHS-PPP--PPP-S-SS----PPTT--HHHHHHHHHHHHHHHHHHHH------------

pLDDT: mean 82.69, std 14.44, range [34.16, 96.81]